Protein AF-A0A268RAR3-F1 (afdb_monomer)

Foldseek 3Di:
DPPVVQVVQWDDDPNDTDGNPDDDDADPVRDKDFDWDQAWFFWADFDADPVFGTKIWGADPPRDIDMDTPFAAQPDDHGDTHHGGDGGTMD

InterPro domains:
  IPR011055 Duplicated hybrid motif [G3DSA:2.70.70.10] (1-91)
  IPR011055 Duplicated hybrid motif [SSF51261] (12-90)
  IPR016047 M23ase, beta-sheet core domain [PF01551] (19-90)
  IPR050570 Bacterial cell wall metabolism enzyme [PTHR21666] (16-90)

Solvent-accessible surface area (backbone atoms only — not comparable to full-atom values): 5497 Å² total; per-residue (Å²): 129,56,72,70,60,53,60,73,41,48,43,80,55,94,96,42,79,40,79,59,92,78,85,90,85,79,51,96,83,68,62,71,46,80,38,53,33,89,56,46,30,34,28,73,39,66,49,81,39,98,84,54,37,30,36,41,30,34,42,32,81,94,80,42,71,53,75,49,61,58,40,42,76,72,71,67,53,66,70,40,78,45,50,56,64,38,71,41,26,30,72

Sequence (91 aa):
GKAEEQEAALVFYNNTYHPNTGIDIATKDGESFDVLAALSGKVTKVEEDSLLGNVIEV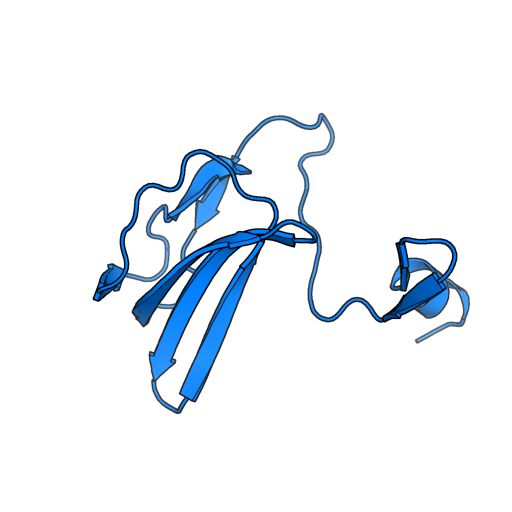EHDKGIVTQYQSVTEMNVEVGDQVEQGDVLAKA

Radius of gyration: 14.61 Å; Cα contacts (8 Å, |Δi|>4): 161; chains: 1; bounding box: 34×26×40 Å

Structure (mmCIF, N/CA/C/O backbone):
data_AF-A0A268RAR3-F1
#
_entry.id   AF-A0A268RAR3-F1
#
loop_
_atom_site.group_PDB
_atom_site.id
_atom_site.type_symbol
_atom_site.label_atom_id
_atom_site.label_alt_id
_atom_site.label_comp_id
_atom_site.label_asym_id
_atom_site.label_entity_id
_atom_site.label_seq_id
_atom_site.pdbx_PDB_ins_code
_atom_site.Cartn_x
_atom_site.Cartn_y
_atom_site.Cartn_z
_atom_site.occupancy
_atom_site.B_iso_or_equiv
_atom_site.auth_seq_id
_atom_site.auth_comp_id
_atom_site.auth_asym_id
_atom_site.auth_atom_id
_atom_site.pdbx_PDB_model_num
ATOM 1 N N . GLY A 1 1 ? -3.295 3.180 -25.613 1.00 66.56 1 GLY A N 1
ATOM 2 C CA . GLY A 1 1 ? -1.948 3.603 -25.210 1.00 66.56 1 GLY A CA 1
ATOM 3 C C . GLY A 1 1 ? -1.050 3.569 -26.416 1.00 66.56 1 GLY A C 1
ATOM 4 O O . GLY A 1 1 ? -1.230 2.699 -27.265 1.00 66.56 1 GLY A O 1
ATOM 5 N N . LYS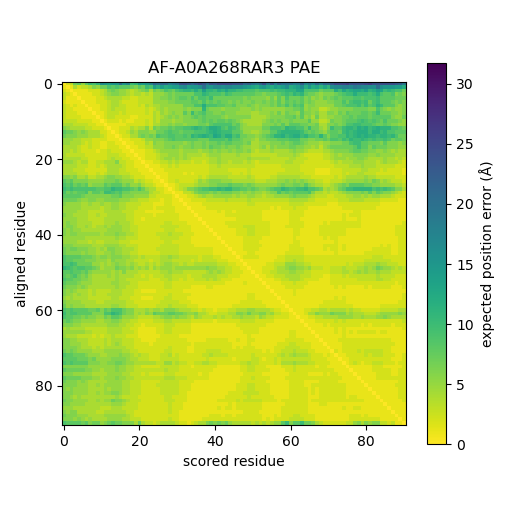 A 1 2 ? -0.142 4.533 -26.518 1.00 89.44 2 LYS A N 1
ATOM 6 C CA . LYS A 1 2 ? 0.967 4.493 -27.479 1.00 89.44 2 LYS A CA 1
ATOM 7 C C . LYS A 1 2 ? 1.967 3.411 -27.052 1.00 89.44 2 LYS A C 1
ATOM 9 O O . LYS A 1 2 ? 1.995 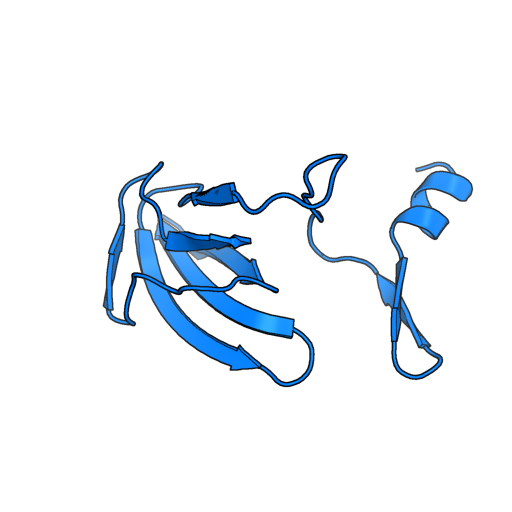3.044 -25.883 1.00 89.44 2 LYS A O 1
ATOM 14 N N . ALA A 1 3 ? 2.781 2.911 -27.980 1.00 88.62 3 ALA A N 1
ATOM 15 C CA . ALA A 1 3 ? 3.762 1.860 -27.680 1.00 88.62 3 ALA A CA 1
ATOM 16 C C . ALA A 1 3 ? 4.724 2.265 -26.546 1.00 88.62 3 ALA A C 1
ATOM 18 O O . ALA A 1 3 ? 4.937 1.494 -25.621 1.00 88.62 3 ALA A O 1
ATOM 19 N N . GLU A 1 4 ? 5.196 3.512 -26.562 1.00 89.44 4 GLU A N 1
ATOM 20 C CA . GLU A 1 4 ? 6.072 4.082 -25.527 1.00 89.44 4 GLU A CA 1
ATOM 21 C C . GLU A 1 4 ? 5.415 4.092 -24.134 1.00 89.44 4 GLU A C 1
ATOM 23 O O . GLU A 1 4 ? 6.058 3.793 -23.134 1.00 89.44 4 GLU A O 1
ATOM 28 N N . GLU A 1 5 ? 4.113 4.385 -24.062 1.00 88.00 5 GLU A N 1
ATOM 29 C CA . GLU A 1 5 ? 3.357 4.384 -22.800 1.00 88.00 5 GLU A CA 1
ATOM 30 C C . GLU A 1 5 ? 3.176 2.962 -22.253 1.00 88.00 5 GLU A C 1
ATOM 32 O O . GLU A 1 5 ? 3.145 2.763 -21.044 1.00 88.00 5 GLU A O 1
ATOM 37 N N . GLN A 1 6 ? 3.043 1.970 -23.138 1.00 87.12 6 GLN A N 1
ATOM 38 C CA . GLN A 1 6 ? 2.931 0.566 -22.743 1.00 87.12 6 GLN A CA 1
ATOM 39 C C . GLN A 1 6 ? 4.271 0.010 -22.265 1.00 87.12 6 GLN A C 1
ATOM 41 O O . GLN A 1 6 ? 4.294 -0.728 -21.288 1.00 87.12 6 GLN A O 1
ATOM 46 N N . GLU A 1 7 ? 5.369 0.383 -22.924 1.00 87.56 7 GLU A N 1
ATOM 47 C CA . GLU A 1 7 ? 6.725 0.009 -22.519 1.00 87.56 7 GLU A CA 1
ATOM 48 C C . GLU A 1 7 ? 7.076 0.579 -21.138 1.00 87.56 7 GLU A C 1
ATOM 50 O O . GLU A 1 7 ? 7.572 -0.150 -20.282 1.00 87.56 7 GLU A O 1
ATOM 55 N N . ALA A 1 8 ? 6.732 1.846 -20.880 1.00 87.88 8 ALA A N 1
ATOM 56 C CA . ALA A 1 8 ? 6.945 2.495 -19.586 1.00 87.88 8 ALA A CA 1
ATOM 57 C C . ALA A 1 8 ? 6.096 1.910 -18.437 1.00 87.88 8 ALA A C 1
ATOM 59 O O . ALA A 1 8 ? 6.401 2.153 -17.274 1.00 87.88 8 ALA A O 1
ATOM 60 N N . ALA A 1 9 ? 5.044 1.143 -18.745 1.00 89.94 9 ALA A N 1
ATOM 61 C CA . ALA A 1 9 ? 4.167 0.496 -17.767 1.00 89.94 9 ALA A CA 1
ATOM 62 C C . ALA A 1 9 ? 4.568 -0.962 -17.459 1.00 89.94 9 ALA A C 1
ATOM 64 O O . ALA A 1 9 ? 3.781 -1.712 -16.877 1.00 89.94 9 ALA A O 1
ATOM 65 N N . LEU A 1 10 ? 5.762 -1.396 -17.876 1.00 89.69 10 LEU A N 1
ATOM 66 C CA . LEU A 1 10 ? 6.283 -2.728 -17.581 1.00 89.69 10 LEU A CA 1
ATOM 67 C C . LEU A 1 10 ? 7.185 -2.715 -16.345 1.00 89.69 10 LEU A C 1
ATOM 69 O O . LEU A 1 10 ? 8.099 -1.904 -16.225 1.00 89.69 10 LEU A O 1
ATOM 73 N N . VAL A 1 11 ? 6.983 -3.698 -15.474 1.00 86.81 11 VAL A N 1
ATOM 74 C CA . VAL A 1 11 ? 7.889 -4.043 -14.378 1.00 86.81 11 VAL A CA 1
ATOM 75 C C . VAL A 1 11 ? 8.885 -5.084 -14.885 1.00 86.81 11 VAL A C 1
ATOM 77 O O . VAL A 1 11 ? 8.486 -6.113 -15.432 1.00 86.81 11 VAL A O 1
ATOM 80 N N . PHE A 1 12 ? 10.183 -4.839 -14.706 1.00 86.75 12 PHE A N 1
ATOM 81 C CA . PHE A 1 12 ? 11.240 -5.787 -15.061 1.00 86.75 12 PHE A CA 1
ATOM 82 C C . PHE A 1 12 ? 11.802 -6.464 -13.810 1.00 86.75 12 PHE A C 1
ATOM 84 O O . PHE A 1 12 ? 12.385 -5.809 -12.949 1.00 86.75 12 PHE A O 1
ATOM 91 N N . TYR A 1 13 ? 11.659 -7.785 -13.723 1.00 84.00 13 TYR A N 1
ATOM 92 C CA . TYR A 1 13 ? 12.164 -8.584 -12.609 1.00 84.00 13 TYR A CA 1
ATOM 93 C C . TYR A 1 13 ? 12.576 -9.978 -13.085 1.00 84.00 13 TYR A C 1
ATOM 95 O O . TYR A 1 13 ? 11.934 -10.562 -13.954 1.00 84.00 13 TYR A O 1
ATOM 103 N N . ASN A 1 14 ? 13.662 -10.520 -12.522 1.00 86.00 14 ASN A N 1
ATOM 104 C CA . ASN A 1 14 ? 14.174 -11.861 -12.832 1.00 86.00 14 ASN A CA 1
ATOM 105 C C . ASN A 1 14 ? 14.219 -12.167 -14.345 1.00 86.00 14 ASN A C 1
ATOM 107 O O . ASN A 1 14 ? 13.739 -13.197 -14.824 1.00 86.00 14 ASN A O 1
ATOM 111 N N . ASN A 1 15 ? 14.768 -11.218 -15.108 1.00 89.12 15 ASN A N 1
ATOM 112 C CA . ASN A 1 15 ? 14.932 -11.309 -16.557 1.00 89.12 15 ASN A CA 1
ATOM 113 C C . ASN A 1 15 ? 13.616 -11.480 -17.352 1.00 89.12 15 ASN A C 1
ATOM 115 O O . ASN A 1 15 ? 13.639 -11.958 -18.487 1.00 89.12 15 ASN A O 1
ATOM 119 N N . THR A 1 16 ? 12.485 -11.086 -16.757 1.00 89.81 16 THR A N 1
ATOM 120 C CA . THR A 1 16 ? 11.131 -11.161 -17.319 1.00 89.81 16 THR A CA 1
ATOM 121 C C . THR A 1 16 ? 10.417 -9.815 -17.156 1.00 89.81 16 THR A C 1
ATOM 123 O O . THR A 1 16 ? 10.642 -9.093 -16.185 1.00 89.81 16 THR A O 1
ATOM 126 N N . TYR A 1 17 ? 9.562 -9.463 -18.119 1.00 89.62 17 TYR A N 1
ATOM 127 C CA . TYR A 1 17 ? 8.711 -8.273 -18.054 1.00 89.62 17 TYR A CA 1
ATOM 128 C C . TYR A 1 17 ? 7.290 -8.653 -17.644 1.00 89.62 17 TYR A C 1
ATOM 130 O O . TYR A 1 17 ? 6.713 -9.600 -18.184 1.00 89.62 17 TYR A O 1
ATOM 138 N N . HIS A 1 18 ? 6.716 -7.876 -16.735 1.00 88.75 18 HIS A N 1
ATOM 139 C CA . HIS A 1 18 ? 5.359 -8.030 -16.231 1.00 88.75 18 HIS A CA 1
ATOM 140 C C . HIS A 1 18 ? 4.586 -6.723 -16.427 1.00 88.75 18 HIS A C 1
ATOM 142 O O . HIS A 1 18 ? 5.163 -5.652 -16.247 1.00 88.75 18 HIS A O 1
ATOM 148 N N . PRO A 1 19 ? 3.291 -6.760 -16.777 1.00 90.00 19 PRO A N 1
ATOM 149 C CA . PRO A 1 19 ? 2.467 -5.556 -16.744 1.00 90.00 19 PRO A CA 1
ATOM 150 C C . PRO A 1 19 ? 2.387 -4.999 -15.317 1.00 90.00 19 PRO A C 1
ATOM 152 O O . PRO A 1 19 ? 2.125 -5.763 -14.388 1.0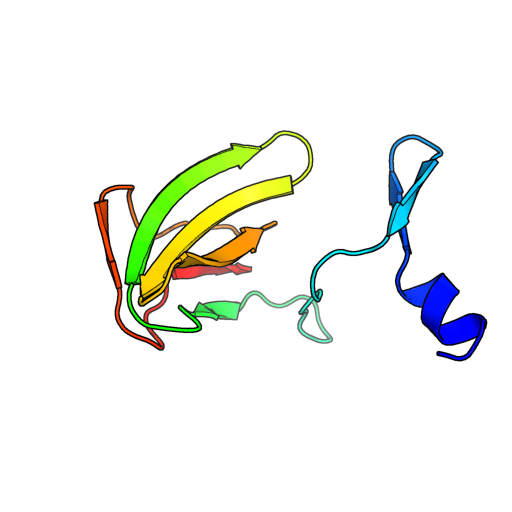0 90.00 19 PRO A O 1
ATOM 155 N N . ASN A 1 20 ? 2.573 -3.688 -15.141 1.00 87.94 20 ASN A N 1
ATOM 156 C CA . ASN A 1 20 ? 2.253 -3.026 -13.878 1.00 87.94 20 ASN A CA 1
ATOM 157 C C . ASN A 1 20 ? 0.728 -3.094 -13.653 1.00 87.94 20 ASN A C 1
ATOM 159 O O . ASN A 1 20 ? -0.061 -2.809 -14.558 1.00 87.94 20 ASN A O 1
ATOM 163 N N . THR A 1 21 ? 0.309 -3.525 -12.463 1.00 92.06 21 THR A N 1
ATOM 164 C CA . THR A 1 21 ? -1.106 -3.702 -12.090 1.00 92.06 21 THR A CA 1
ATOM 165 C C . THR A 1 21 ? -1.650 -2.568 -11.217 1.00 92.06 21 THR A C 1
ATOM 167 O O . THR A 1 21 ? -2.746 -2.686 -10.675 1.00 92.06 21 THR A O 1
ATOM 170 N N . GLY A 1 22 ? -0.897 -1.480 -11.069 1.00 93.12 22 GLY A N 1
ATOM 171 C CA . GLY A 1 22 ? -1.208 -0.337 -10.222 1.00 93.12 22 GLY A CA 1
ATOM 172 C C . GLY A 1 22 ? -0.541 0.945 -10.721 1.00 93.12 22 GLY A C 1
ATOM 173 O O . GLY A 1 22 ? -0.498 1.216 -11.922 1.00 93.12 22 GLY A O 1
ATOM 174 N N . ILE A 1 23 ? -0.082 1.764 -9.776 1.00 94.56 23 ILE A N 1
ATOM 175 C CA . ILE A 1 23 ? 0.662 2.997 -10.030 1.00 94.56 23 ILE A CA 1
ATOM 176 C C . ILE A 1 23 ? 1.803 3.111 -9.023 1.00 94.56 23 ILE A C 1
ATOM 178 O O . ILE A 1 23 ? 1.613 2.812 -7.845 1.00 94.56 23 ILE A O 1
ATOM 182 N N . ASP A 1 24 ? 2.944 3.614 -9.484 1.00 94.50 24 ASP A N 1
ATOM 183 C CA . ASP A 1 24 ? 4.093 3.897 -8.628 1.00 94.50 24 ASP A CA 1
ATOM 184 C C . ASP A 1 24 ? 4.138 5.401 -8.338 1.00 94.50 24 ASP A C 1
ATOM 186 O O . ASP A 1 24 ? 4.010 6.233 -9.244 1.00 94.50 24 ASP A O 1
ATOM 190 N N . ILE A 1 25 ? 4.297 5.761 -7.065 1.00 95.25 25 ILE A N 1
ATOM 191 C CA . ILE A 1 25 ? 4.319 7.149 -6.598 1.00 95.25 25 ILE A CA 1
ATOM 192 C C . ILE A 1 25 ? 5.636 7.374 -5.866 1.00 95.25 25 ILE A C 1
ATOM 194 O O . ILE A 1 25 ? 5.963 6.646 -4.936 1.00 95.25 25 ILE A O 1
ATOM 198 N N . ALA A 1 26 ? 6.378 8.400 -6.272 1.00 95.00 26 ALA A N 1
ATOM 199 C CA . ALA A 1 26 ? 7.618 8.800 -5.622 1.00 95.00 26 ALA A CA 1
ATOM 200 C C . ALA A 1 26 ? 7.741 10.326 -5.611 1.00 95.00 26 ALA A C 1
ATOM 202 O O . ALA A 1 26 ? 7.259 11.017 -6.517 1.00 95.00 26 ALA A O 1
ATOM 203 N N . THR A 1 27 ? 8.413 10.863 -4.595 1.00 95.12 27 THR A N 1
ATOM 204 C CA . THR A 1 27 ? 8.848 12.263 -4.596 1.00 95.12 27 THR A CA 1
ATOM 205 C C . THR A 1 27 ? 10.020 12.430 -5.566 1.00 95.12 27 THR A C 1
ATOM 207 O O . THR A 1 27 ? 10.774 11.492 -5.825 1.00 95.12 27 THR A O 1
ATOM 210 N N . LYS A 1 28 ? 10.195 13.636 -6.122 1.00 90.81 28 LYS A N 1
ATOM 211 C CA . LYS A 1 28 ? 11.282 13.907 -7.085 1.00 90.81 28 LYS A CA 1
ATOM 212 C C . LYS A 1 28 ? 12.670 13.613 -6.515 1.00 90.81 28 LYS A C 1
ATOM 214 O O . LYS A 1 28 ? 13.544 13.186 -7.262 1.00 90.81 28 LYS A O 1
ATOM 219 N N . ASP A 1 29 ? 12.832 13.846 -5.218 1.00 92.81 29 ASP A N 1
ATOM 220 C CA . ASP A 1 29 ? 14.113 13.768 -4.523 1.00 92.81 29 ASP A CA 1
ATOM 221 C C . ASP A 1 29 ? 14.259 12.474 -3.698 1.00 92.81 29 ASP A C 1
ATOM 223 O O . ASP A 1 29 ? 15.265 12.289 -3.017 1.00 92.81 29 ASP A O 1
ATOM 227 N N . GLY A 1 30 ? 13.279 11.561 -3.768 1.00 89.81 30 GLY A N 1
ATOM 228 C CA . GLY A 1 30 ? 13.281 10.301 -3.013 1.00 89.81 30 GLY A CA 1
ATOM 229 C C . GLY A 1 30 ? 13.077 10.475 -1.504 1.00 89.81 30 GLY A C 1
ATOM 230 O O . GLY A 1 30 ? 13.390 9.573 -0.733 1.00 89.81 30 GLY A O 1
ATOM 231 N N . GLU A 1 31 ? 12.585 11.637 -1.075 1.00 95.19 31 GLU A N 1
ATOM 232 C CA . GLU A 1 31 ? 12.184 11.883 0.306 1.00 95.19 31 GLU A CA 1
ATOM 233 C C . GLU A 1 31 ? 10.976 11.031 0.687 1.00 95.19 31 GLU A C 1
ATOM 235 O O . GLU A 1 31 ? 10.047 10.866 -0.113 1.00 95.19 31 GLU A O 1
ATOM 240 N N . SER A 1 32 ? 10.987 10.555 1.933 1.00 95.88 32 SER A N 1
ATOM 241 C CA . SER A 1 32 ? 9.903 9.751 2.482 1.00 95.88 32 SER A CA 1
ATOM 242 C C . SER A 1 32 ? 8.630 10.568 2.693 1.00 95.88 32 SER A C 1
ATOM 244 O O . SER A 1 32 ? 8.681 11.748 3.057 1.00 95.88 32 SER A O 1
ATOM 246 N N . PHE A 1 33 ? 7.479 9.935 2.486 1.00 97.38 33 PHE A N 1
ATOM 247 C CA . PHE A 1 33 ? 6.165 10.562 2.616 1.00 97.38 33 PHE A CA 1
ATOM 248 C C . PHE A 1 33 ? 5.133 9.614 3.229 1.00 97.38 33 PHE A C 1
ATOM 250 O O . PHE A 1 33 ? 5.321 8.399 3.266 1.00 97.38 33 PHE A O 1
ATOM 257 N N . ASP A 1 34 ? 4.038 10.187 3.733 1.00 98.06 34 ASP A N 1
ATOM 258 C CA . ASP A 1 34 ? 2.941 9.412 4.313 1.00 98.06 34 ASP A CA 1
ATOM 259 C C . ASP A 1 34 ? 2.134 8.703 3.225 1.00 98.06 34 ASP A C 1
ATOM 261 O O . ASP A 1 34 ? 1.678 9.315 2.255 1.00 98.06 34 ASP A O 1
ATOM 265 N N . VAL A 1 35 ? 1.909 7.410 3.433 1.00 98.12 35 VAL A N 1
ATOM 266 C CA . VAL A 1 35 ? 1.006 6.595 2.627 1.00 98.12 35 VAL A CA 1
ATOM 267 C C . VAL A 1 35 ? -0.338 6.554 3.331 1.00 98.12 35 VAL A C 1
ATOM 269 O O . VAL A 1 35 ? -0.453 6.039 4.444 1.00 98.12 35 VAL A O 1
ATOM 272 N N . LEU A 1 36 ? -1.352 7.117 2.679 1.00 98.50 36 LEU A N 1
ATOM 273 C CA . LEU A 1 36 ? -2.680 7.285 3.259 1.00 98.50 36 LEU A CA 1
ATOM 274 C C . LEU A 1 36 ? -3.668 6.240 2.738 1.00 98.50 36 LEU A C 1
ATOM 276 O O . LEU A 1 36 ? -3.617 5.841 1.569 1.00 98.50 36 LEU A O 1
ATOM 280 N N . ALA A 1 37 ? -4.632 5.872 3.578 1.00 98.50 37 ALA A N 1
ATOM 281 C CA . ALA A 1 37 ? -5.781 5.082 3.171 1.00 98.50 37 ALA A CA 1
ATOM 282 C C . ALA A 1 37 ? -6.575 5.837 2.096 1.00 98.50 37 ALA A C 1
ATOM 284 O O . ALA A 1 37 ? -7.084 6.939 2.306 1.00 98.50 37 ALA A O 1
ATOM 285 N N . ALA A 1 38 ? -6.696 5.232 0.918 1.00 98.06 38 ALA A N 1
ATOM 286 C CA . ALA A 1 38 ? -7.368 5.841 -0.228 1.00 98.06 38 ALA A CA 1
ATOM 287 C C . ALA A 1 38 ? -8.891 5.880 -0.030 1.00 98.06 38 ALA A C 1
ATOM 289 O O . ALA A 1 38 ? -9.571 6.746 -0.585 1.00 98.06 38 ALA A O 1
ATOM 290 N N . LEU A 1 39 ? -9.412 4.948 0.769 1.00 98.19 39 LEU A N 1
ATOM 291 C CA . LEU A 1 39 ? -10.813 4.809 1.133 1.00 98.19 39 LEU A CA 1
ATOM 292 C C . LEU A 1 39 ? -10.908 4.178 2.532 1.00 98.19 39 LEU A C 1
ATOM 294 O O . LEU A 1 39 ? -10.023 3.419 2.923 1.00 98.19 39 LEU A O 1
ATOM 298 N N . SER A 1 40 ? -11.974 4.478 3.276 1.00 98.56 40 SER A N 1
ATOM 299 C CA . SER A 1 40 ? -12.220 3.854 4.580 1.00 98.56 40 SER A CA 1
ATOM 300 C C . SER A 1 40 ? -12.465 2.353 4.435 1.00 98.56 40 SER A C 1
ATOM 302 O O . SER A 1 40 ? -13.112 1.920 3.477 1.00 98.56 40 SER A O 1
ATOM 304 N N . GLY A 1 41 ? -11.981 1.550 5.374 1.00 98.56 41 GLY A N 1
ATOM 305 C CA . GLY A 1 41 ? -12.112 0.100 5.297 1.00 98.56 41 GLY A CA 1
ATOM 306 C C . GLY A 1 41 ? -11.460 -0.632 6.459 1.00 98.56 41 GLY A C 1
ATOM 307 O O . GLY A 1 41 ? -11.102 -0.037 7.475 1.00 98.56 41 GLY A O 1
ATOM 308 N N . LYS A 1 42 ? -11.312 -1.944 6.291 1.00 98.75 42 LYS A N 1
ATOM 309 C CA . LYS A 1 42 ? -10.677 -2.826 7.264 1.00 98.75 42 LYS A CA 1
ATOM 310 C C . LYS A 1 42 ? -9.352 -3.339 6.725 1.00 98.75 42 LYS A C 1
ATOM 312 O O . LYS A 1 42 ? -9.305 -3.870 5.620 1.00 98.75 42 LYS A O 1
ATOM 317 N N . VAL A 1 43 ? -8.303 -3.261 7.533 1.00 98.75 43 VAL A N 1
ATOM 318 C CA . VAL A 1 43 ? -7.010 -3.865 7.209 1.00 98.75 43 VAL A CA 1
ATOM 319 C C . VAL A 1 43 ? -7.141 -5.391 7.239 1.00 98.75 43 VAL A C 1
ATOM 321 O O . VAL A 1 43 ? -7.470 -5.982 8.273 1.00 98.75 43 VAL A O 1
ATOM 324 N N . THR A 1 44 ? -6.899 -6.039 6.100 1.00 98.62 44 THR A N 1
ATOM 325 C CA . THR A 1 44 ? -6.997 -7.500 5.928 1.00 98.62 44 THR A CA 1
ATOM 326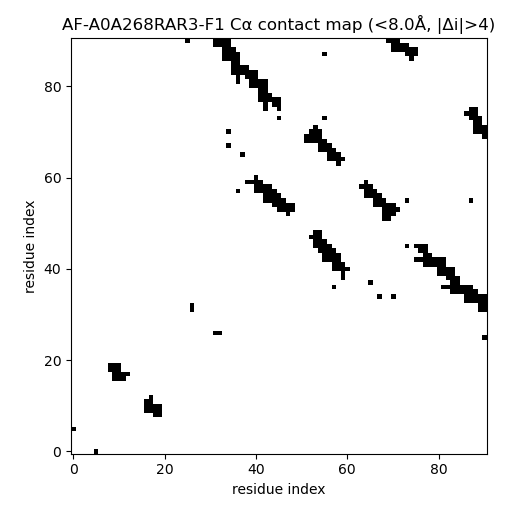 C C . THR A 1 44 ? -5.636 -8.182 5.875 1.00 98.62 44 THR A C 1
ATOM 328 O O . THR A 1 44 ? -5.548 -9.376 6.168 1.00 98.62 44 THR A O 1
ATOM 331 N N . LYS A 1 45 ? -4.573 -7.437 5.553 1.00 98.56 45 LYS A N 1
ATOM 332 C CA . LYS A 1 45 ? -3.214 -7.963 5.399 1.00 98.56 45 LYS A CA 1
ATOM 333 C C . LYS A 1 45 ? -2.175 -6.926 5.814 1.00 98.56 45 LYS A C 1
ATOM 335 O O . LYS A 1 45 ? -2.277 -5.774 5.404 1.00 98.56 45 LYS A O 1
ATOM 340 N N . VAL A 1 46 ? -1.181 -7.362 6.586 1.00 98.25 46 VAL A N 1
ATOM 341 C CA . VAL A 1 46 ? 0.040 -6.613 6.924 1.00 98.25 46 VAL A CA 1
ATOM 342 C C . VAL A 1 46 ? 1.179 -7.628 6.981 1.00 98.25 46 VAL A C 1
ATOM 344 O O . VAL A 1 46 ? 1.220 -8.445 7.900 1.00 98.25 46 VAL A O 1
ATOM 347 N N . GLU A 1 47 ? 2.061 -7.641 5.983 1.00 97.62 47 GLU A N 1
ATOM 348 C CA . GLU A 1 47 ? 3.176 -8.596 5.933 1.00 97.62 47 GLU A CA 1
ATOM 349 C C . GLU A 1 47 ? 4.372 -8.082 5.128 1.00 97.62 47 GLU A C 1
ATOM 351 O O . GLU A 1 47 ? 4.265 -7.125 4.363 1.00 97.62 47 GLU A O 1
ATOM 356 N N . GLU A 1 48 ? 5.503 -8.767 5.278 1.00 96.81 48 GLU A N 1
ATOM 357 C CA . GLU A 1 48 ? 6.669 -8.622 4.410 1.00 96.81 48 GLU A CA 1
ATOM 358 C C . GLU A 1 48 ? 6.603 -9.675 3.293 1.00 96.81 48 GLU A C 1
ATOM 360 O O . GLU A 1 48 ? 6.586 -10.879 3.560 1.00 96.81 48 GLU A O 1
ATOM 365 N N . ASP A 1 49 ? 6.576 -9.225 2.040 1.00 93.62 49 ASP A N 1
ATOM 366 C CA . ASP A 1 49 ? 6.618 -10.067 0.849 1.00 93.62 49 ASP A CA 1
ATOM 367 C C . ASP A 1 49 ? 7.986 -9.938 0.162 1.00 93.62 49 ASP A C 1
ATOM 369 O O . ASP A 1 49 ? 8.486 -8.846 -0.106 1.00 93.62 49 ASP A O 1
ATOM 373 N N . SER A 1 50 ? 8.603 -11.076 -0.161 1.00 88.75 50 SER A N 1
ATOM 374 C CA . SER A 1 50 ? 9.958 -11.118 -0.735 1.00 88.75 50 SER A CA 1
ATOM 375 C C . SER A 1 50 ? 10.104 -10.455 -2.113 1.00 88.75 50 SER A C 1
ATOM 377 O O . SER A 1 50 ? 11.226 -10.182 -2.541 1.00 88.75 50 SER A O 1
ATOM 379 N N . LEU A 1 51 ? 8.996 -10.240 -2.824 1.00 87.12 51 LEU A N 1
ATOM 380 C CA . LEU A 1 51 ? 8.955 -9.611 -4.139 1.00 87.12 51 LEU A CA 1
ATOM 381 C C . LEU A 1 51 ? 8.412 -8.182 -4.060 1.00 87.12 51 LEU A C 1
ATOM 383 O O . LEU A 1 51 ? 8.954 -7.294 -4.713 1.00 87.12 51 LEU A O 1
ATOM 387 N N . LEU A 1 52 ? 7.345 -7.971 -3.288 1.00 89.69 52 LEU A N 1
ATOM 388 C CA . LEU A 1 52 ? 6.612 -6.701 -3.233 1.00 89.69 52 LEU A CA 1
ATOM 389 C C . LEU A 1 52 ? 7.093 -5.763 -2.110 1.00 89.69 52 LEU A C 1
ATOM 391 O O . LEU A 1 52 ? 6.646 -4.618 -2.027 1.00 89.69 52 LEU A O 1
ATOM 395 N N . GLY A 1 53 ? 7.996 -6.229 -1.242 1.00 93.69 53 GLY A N 1
ATOM 396 C CA . GLY A 1 53 ? 8.374 -5.531 -0.016 1.00 93.69 53 GLY A CA 1
ATOM 397 C C . GLY A 1 53 ? 7.268 -5.627 1.032 1.00 93.69 53 GLY A C 1
ATOM 398 O O . GLY A 1 53 ? 6.493 -6.581 1.046 1.00 93.69 53 GLY A O 1
ATOM 399 N N . ASN A 1 54 ? 7.168 -4.641 1.921 1.00 97.38 54 ASN A N 1
ATOM 400 C CA . ASN A 1 54 ? 6.057 -4.616 2.868 1.00 97.38 54 ASN A CA 1
ATOM 401 C C . ASN A 1 54 ? 4.742 -4.318 2.146 1.00 97.38 54 ASN A C 1
ATOM 403 O O . ASN A 1 54 ? 4.683 -3.429 1.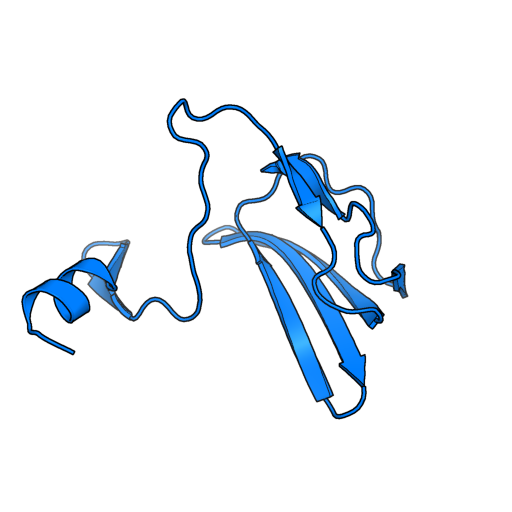291 1.00 97.38 54 ASN A O 1
ATOM 407 N N . VAL A 1 55 ? 3.695 -5.044 2.527 1.00 98.19 55 VAL A N 1
ATOM 408 C CA . VAL A 1 55 ? 2.373 -4.972 1.914 1.00 98.19 55 VAL A CA 1
ATOM 409 C C . VAL A 1 55 ? 1.306 -4.754 2.978 1.00 98.19 55 VAL A C 1
ATOM 411 O O . VAL A 1 55 ? 1.199 -5.530 3.928 1.00 98.19 55 VAL A O 1
ATOM 414 N N . ILE A 1 56 ? 0.468 -3.743 2.754 1.00 98.69 56 ILE A N 1
ATOM 415 C CA . ILE A 1 56 ? -0.785 -3.520 3.477 1.00 98.69 56 ILE A CA 1
ATOM 416 C C . ILE A 1 56 ? -1.947 -3.697 2.499 1.00 98.69 56 ILE A C 1
ATOM 418 O O . ILE A 1 56 ? -1.917 -3.165 1.389 1.00 98.69 56 ILE A O 1
ATOM 422 N N . 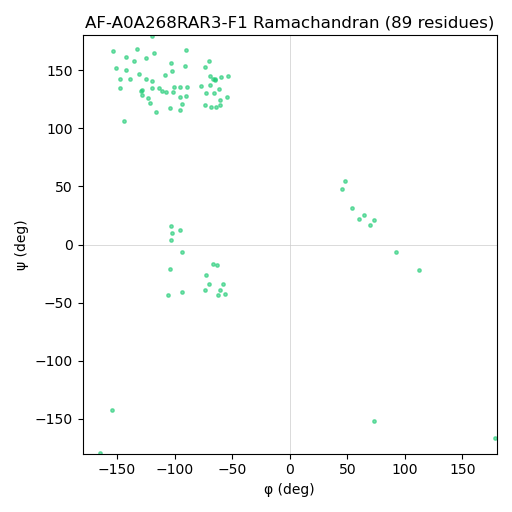GLU A 1 57 ? -2.984 -4.419 2.911 1.00 98.56 57 GLU A N 1
ATOM 423 C CA . GLU A 1 57 ? -4.240 -4.546 2.169 1.00 98.56 57 GLU A CA 1
ATOM 424 C C . GLU A 1 57 ? -5.405 -4.023 3.005 1.00 98.56 57 GLU A C 1
ATOM 426 O O . GLU A 1 57 ? -5.519 -4.343 4.193 1.00 98.56 57 GLU A O 1
ATOM 431 N N . VAL A 1 58 ? -6.268 -3.229 2.371 1.00 98.75 58 VAL A N 1
ATOM 432 C CA . VAL A 1 58 ? -7.494 -2.709 2.973 1.00 98.75 58 VAL A CA 1
ATOM 433 C C . VAL A 1 58 ? -8.683 -3.156 2.130 1.00 98.75 58 VAL A C 1
ATOM 435 O O . VAL A 1 58 ? -8.764 -2.865 0.936 1.00 98.75 58 VAL A O 1
ATOM 438 N N . GLU A 1 59 ? -9.615 -3.867 2.758 1.00 98.69 59 GLU A N 1
ATOM 439 C CA . GLU A 1 59 ? -10.907 -4.213 2.171 1.00 98.69 59 GLU A CA 1
ATOM 440 C C . GLU A 1 59 ? -11.931 -3.120 2.485 1.00 98.69 59 GLU A C 1
ATOM 442 O O . GLU A 1 59 ? -12.054 -2.650 3.621 1.00 98.69 59 GLU A O 1
ATOM 447 N N . HIS A 1 60 ? -12.697 -2.739 1.471 1.00 98.38 60 HIS A N 1
ATOM 448 C CA . HIS A 1 60 ? -13.747 -1.734 1.547 1.00 98.38 60 HIS A CA 1
ATOM 449 C C . HIS A 1 60 ? -15.112 -2.328 1.186 1.00 98.38 60 HIS A C 1
ATOM 451 O O . HIS A 1 60 ? -15.259 -3.489 0.793 1.00 98.38 60 HIS A O 1
ATOM 457 N N . ASP A 1 61 ? -16.135 -1.478 1.240 1.00 94.50 61 ASP A N 1
ATOM 458 C CA . ASP A 1 61 ? -17.476 -1.832 0.799 1.00 94.50 61 ASP A CA 1
ATOM 459 C C . ASP A 1 61 ? -17.500 -2.373 -0.641 1.00 94.50 61 ASP A C 1
ATOM 461 O O . ASP A 1 61 ? -16.805 -1.899 -1.542 1.00 94.50 61 ASP A O 1
ATOM 465 N N . LYS A 1 62 ? -18.406 -3.332 -0.872 1.00 94.88 62 LYS A N 1
ATOM 466 C CA . LYS A 1 62 ? -18.685 -3.949 -2.185 1.00 94.88 62 LYS A CA 1
ATOM 467 C C . LYS A 1 62 ? -17.513 -4.746 -2.775 1.00 94.88 62 LYS A C 1
ATOM 469 O O . LYS A 1 62 ? -17.467 -4.932 -3.989 1.00 94.88 62 LYS A O 1
ATOM 474 N N . GLY A 1 63 ? -16.612 -5.248 -1.928 1.00 93.62 63 GLY A N 1
ATOM 475 C CA . GLY A 1 63 ? -15.497 -6.103 -2.347 1.00 93.62 63 GLY A CA 1
ATOM 476 C C . GLY A 1 63 ? -14.391 -5.346 -3.081 1.00 93.62 63 GLY A C 1
ATOM 477 O O . GLY A 1 63 ? -13.649 -5.945 -3.856 1.00 93.62 63 GLY A O 1
ATOM 478 N N . ILE A 1 64 ? -14.310 -4.027 -2.887 1.00 97.81 64 ILE A N 1
ATOM 479 C CA . ILE A 1 64 ? -13.188 -3.221 -3.369 1.00 97.81 64 ILE A CA 1
ATOM 480 C C . ILE A 1 64 ? -12.017 -3.452 -2.418 1.00 97.81 64 ILE A C 1
ATOM 482 O O . ILE A 1 64 ? -12.196 -3.423 -1.204 1.00 97.81 64 ILE A O 1
ATOM 486 N N . VAL A 1 65 ? -10.823 -3.639 -2.972 1.00 98.19 65 VAL A N 1
ATOM 487 C CA . VAL A 1 65 ? -9.591 -3.824 -2.206 1.00 98.19 65 VAL A CA 1
ATOM 488 C C . VAL A 1 65 ? -8.541 -2.857 -2.729 1.00 98.19 65 VAL A C 1
ATOM 490 O O . VAL A 1 65 ? -8.340 -2.766 -3.944 1.00 98.19 65 VAL A O 1
ATOM 493 N N . THR A 1 66 ? -7.873 -2.142 -1.827 1.00 98.38 66 THR A N 1
ATOM 494 C CA . THR A 1 66 ? -6.644 -1.410 -2.143 1.00 98.38 66 THR A CA 1
ATOM 495 C C . THR A 1 66 ? -5.448 -2.100 -1.510 1.00 98.38 66 THR A C 1
ATOM 497 O O . THR A 1 66 ? -5.529 -2.678 -0.426 1.00 98.38 66 THR A O 1
ATOM 500 N N . GLN A 1 67 ? -4.321 -2.043 -2.212 1.00 98.19 67 GLN A N 1
ATOM 501 C CA . GLN A 1 67 ? -3.068 -2.624 -1.762 1.00 98.19 67 GLN A CA 1
ATOM 502 C C . GLN A 1 67 ? -1.966 -1.572 -1.842 1.00 98.19 67 GLN A C 1
ATOM 504 O O . GLN A 1 67 ? -1.829 -0.881 -2.851 1.00 98.19 67 GLN A O 1
ATOM 509 N N . TYR A 1 68 ? -1.189 -1.475 -0.771 1.00 98.06 68 TYR A N 1
ATOM 510 C CA . TYR A 1 68 ? -0.075 -0.551 -0.607 1.00 98.06 68 TYR A CA 1
ATOM 511 C C . TYR A 1 68 ? 1.187 -1.392 -0.472 1.00 98.06 68 TYR A C 1
ATOM 513 O O . TYR A 1 68 ? 1.306 -2.167 0.474 1.00 98.06 68 TYR A O 1
ATOM 521 N N . GLN A 1 69 ? 2.082 -1.293 -1.449 1.00 97.50 69 GLN A N 1
ATOM 522 C CA . GLN A 1 69 ? 3.287 -2.117 -1.553 1.00 97.50 69 GLN A CA 1
ATOM 523 C C . GLN A 1 69 ? 4.540 -1.247 -1.471 1.00 97.50 69 GLN A C 1
ATOM 525 O O . GLN A 1 69 ? 4.461 -0.032 -1.654 1.00 97.50 69 GLN A O 1
ATOM 530 N N . SER A 1 70 ? 5.698 -1.874 -1.241 1.00 96.31 70 SER A N 1
ATOM 531 C CA . SER A 1 70 ? 6.988 -1.189 -1.108 1.00 96.31 70 SER A CA 1
ATOM 532 C C . SER A 1 70 ? 6.985 -0.077 -0.046 1.00 96.31 70 SER A C 1
ATOM 534 O O . SER A 1 70 ? 7.706 0.913 -0.171 1.00 96.31 70 SER A O 1
ATOM 536 N N . VAL A 1 71 ? 6.178 -0.243 1.005 1.00 97.31 71 VAL A N 1
ATOM 537 C CA . VAL A 1 71 ? 6.081 0.712 2.115 1.00 97.31 71 VAL A CA 1
ATOM 538 C C . VAL A 1 71 ? 7.080 0.386 3.230 1.00 97.31 71 VAL A C 1
ATOM 540 O O . VAL A 1 71 ? 7.684 -0.685 3.291 1.00 97.31 71 VAL A O 1
ATOM 543 N N . THR A 1 72 ? 7.256 1.313 4.156 1.00 96.50 72 THR A N 1
ATOM 544 C CA . THR A 1 72 ? 8.062 1.192 5.374 1.00 96.50 72 THR A CA 1
ATOM 545 C C . THR A 1 72 ? 7.251 1.695 6.566 1.00 96.50 72 THR A C 1
ATOM 547 O O . THR A 1 72 ? 6.183 2.267 6.381 1.00 96.50 72 THR A O 1
ATOM 550 N N . GLU A 1 73 ? 7.713 1.457 7.797 1.00 96.06 73 GLU A N 1
ATOM 551 C CA . GLU A 1 73 ? 7.057 1.972 9.016 1.00 96.06 73 GLU A CA 1
ATOM 552 C C . GLU A 1 73 ? 5.529 1.736 9.040 1.00 96.06 73 GLU A C 1
ATOM 554 O O . GLU A 1 73 ? 4.742 2.673 9.156 1.00 96.06 73 GLU A O 1
ATOM 559 N N . MET A 1 74 ? 5.098 0.480 8.866 1.00 96.56 74 MET A N 1
ATOM 560 C CA . MET A 1 74 ? 3.674 0.121 8.886 1.00 96.56 74 MET A CA 1
ATOM 561 C C . MET A 1 74 ? 3.081 0.397 10.274 1.00 96.56 74 MET A C 1
ATOM 563 O O . MET A 1 74 ? 3.503 -0.205 11.260 1.00 96.56 74 MET A O 1
ATOM 567 N N . ASN A 1 75 ? 2.101 1.298 10.342 1.00 94.94 75 ASN A N 1
ATOM 568 C CA . ASN A 1 75 ? 1.511 1.809 11.586 1.00 94.94 75 ASN A CA 1
ATOM 569 C C . ASN A 1 75 ? 0.134 1.197 11.896 1.00 94.94 75 ASN A C 1
ATOM 571 O O . ASN A 1 75 ? -0.609 1.742 12.709 1.00 94.94 75 ASN A O 1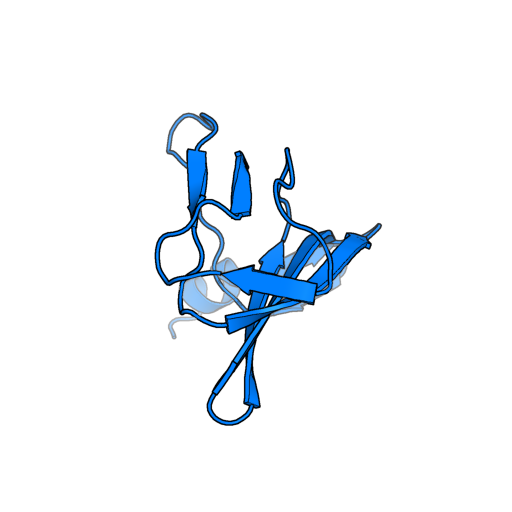
ATOM 575 N N . VAL A 1 76 ? -0.212 0.093 11.234 1.00 97.94 76 VAL A N 1
ATOM 576 C CA . VAL A 1 76 ? -1.507 -0.591 11.342 1.00 97.94 76 VAL A CA 1
ATOM 577 C C . VAL A 1 76 ? -1.308 -2.097 11.469 1.00 97.94 76 VAL A C 1
ATOM 579 O O . VAL A 1 76 ? -0.284 -2.638 11.044 1.00 97.94 76 VAL A O 1
ATOM 582 N N . GLU A 1 77 ? -2.306 -2.783 12.011 1.00 98.31 77 GLU A N 1
ATOM 583 C CA . GLU A 1 77 ? -2.344 -4.235 12.144 1.00 98.31 77 GLU A CA 1
ATOM 584 C C . GLU A 1 77 ? -3.595 -4.850 11.500 1.00 98.31 77 GLU A C 1
ATOM 586 O O . GLU A 1 77 ? -4.603 -4.193 11.233 1.00 98.31 77 GLU A O 1
ATOM 591 N N . VAL A 1 78 ? -3.531 -6.152 11.205 1.00 98.62 78 VAL A N 1
ATOM 592 C CA . VAL A 1 78 ? -4.671 -6.878 10.632 1.00 98.62 78 VAL A CA 1
ATOM 593 C C . VAL A 1 78 ? -5.852 -6.819 11.596 1.00 98.62 78 VAL A C 1
ATOM 595 O O . VAL A 1 78 ? -5.769 -7.286 12.729 1.00 98.62 78 VAL A O 1
ATOM 598 N N . GLY A 1 79 ? -6.990 -6.330 11.110 1.00 98.50 79 GLY A N 1
ATOM 599 C CA . GLY A 1 79 ? -8.199 -6.148 11.907 1.00 98.50 79 GLY A CA 1
ATOM 600 C C . GLY A 1 79 ? -8.587 -4.690 12.121 1.00 98.50 79 GLY A C 1
ATOM 601 O O . GLY A 1 79 ? -9.778 -4.444 12.343 1.00 98.50 79 GLY A O 1
ATOM 602 N N . ASP A 1 80 ? -7.636 -3.762 11.991 1.00 98.69 80 ASP A N 1
ATOM 603 C CA . ASP A 1 80 ? -7.860 -2.333 12.198 1.00 98.69 80 ASP A CA 1
ATOM 604 C C . ASP A 1 80 ? -8.913 -1.766 11.247 1.00 98.69 80 ASP A C 1
ATOM 606 O O . ASP A 1 80 ? -9.030 -2.171 10.086 1.00 98.69 80 ASP A O 1
ATOM 610 N N . GLN A 1 81 ? -9.692 -0.814 11.759 1.00 98.50 81 GLN A N 1
ATOM 611 C CA . GLN A 1 81 ? -10.563 0.038 10.955 1.00 98.50 81 GLN A CA 1
ATOM 612 C C . GLN A 1 81 ? -9.811 1.329 10.659 1.00 98.50 81 GLN A C 1
ATOM 614 O O . GLN A 1 81 ? -9.338 1.979 11.587 1.00 98.50 81 GLN A O 1
ATOM 619 N N . VAL A 1 82 ? -9.733 1.693 9.385 1.00 98.44 82 VAL A N 1
ATOM 620 C CA . VAL A 1 82 ? -9.081 2.920 8.925 1.00 98.44 82 VAL A CA 1
ATOM 621 C C . VAL A 1 82 ? -10.093 3.801 8.211 1.00 98.44 82 VAL A C 1
ATOM 623 O O . VAL A 1 82 ? -10.955 3.315 7.471 1.00 98.44 82 VAL A O 1
ATOM 626 N N . GLU A 1 83 ? -9.997 5.104 8.426 1.00 98.50 83 GLU A N 1
ATOM 627 C CA . GLU A 1 83 ? -10.745 6.109 7.689 1.00 98.50 83 GLU A CA 1
ATOM 628 C C . GLU A 1 83 ? -9.950 6.580 6.468 1.00 98.50 83 GLU A C 1
ATOM 630 O O . GLU A 1 83 ? -8.722 6.524 6.416 1.00 98.50 83 GLU A O 1
ATOM 635 N N . GLN A 1 84 ? -10.655 7.045 5.437 1.00 98.56 84 GLN A N 1
ATOM 636 C CA . GLN A 1 84 ? -10.016 7.673 4.289 1.00 98.56 84 GLN A CA 1
ATOM 637 C C . GLN A 1 84 ? -9.116 8.831 4.744 1.00 98.56 84 GLN A C 1
ATOM 639 O O . GLN A 1 84 ? -9.578 9.771 5.387 1.00 98.56 84 GLN A O 1
ATOM 644 N N . GLY A 1 85 ? -7.853 8.799 4.320 1.00 98.44 85 GLY A N 1
ATOM 645 C CA . GLY A 1 85 ? -6.847 9.790 4.687 1.00 98.44 85 GLY A CA 1
ATOM 646 C C . GLY A 1 85 ? -6.020 9.430 5.921 1.00 98.44 85 GLY A C 1
ATOM 647 O O . GLY A 1 85 ? -5.048 10.135 6.184 1.00 98.44 85 GLY A O 1
ATOM 648 N N . ASP A 1 86 ? -6.338 8.346 6.631 1.00 98.56 86 ASP A N 1
ATOM 649 C CA . ASP A 1 86 ? -5.508 7.873 7.739 1.00 98.56 86 ASP A CA 1
ATOM 650 C C . ASP A 1 86 ? -4.136 7.415 7.245 1.00 98.56 86 ASP A C 1
ATOM 652 O O . ASP A 1 86 ? -4.009 6.801 6.182 1.00 98.56 86 ASP A O 1
ATOM 656 N N . VAL A 1 87 ? -3.098 7.704 8.031 1.00 98.44 87 VAL A N 1
ATOM 657 C CA . VAL A 1 87 ? -1.729 7.270 7.739 1.00 98.44 87 VAL A CA 1
ATOM 658 C C . VAL A 1 87 ? -1.612 5.773 8.006 1.00 98.44 87 VAL A C 1
ATOM 660 O O . VAL A 1 87 ? -1.784 5.323 9.135 1.00 98.44 87 VAL A O 1
ATOM 663 N N . LEU A 1 88 ? -1.267 5.012 6.970 1.00 98.44 88 LEU A N 1
ATOM 664 C CA . LEU A 1 88 ? -1.046 3.569 7.054 1.00 98.44 88 LEU A CA 1
ATOM 665 C C . LEU A 1 88 ? 0.427 3.235 7.285 1.00 98.44 88 LEU A C 1
ATOM 667 O O . LEU A 1 88 ? 0.758 2.319 8.036 1.00 98.44 88 LEU A O 1
ATOM 671 N N . ALA A 1 89 ? 1.309 3.956 6.594 1.00 98.19 89 ALA A N 1
ATOM 672 C CA . ALA A 1 89 ? 2.731 3.658 6.508 1.00 98.19 89 ALA A CA 1
ATOM 673 C C . ALA A 1 89 ? 3.515 4.862 5.961 1.00 98.19 89 ALA A C 1
ATOM 675 O O . ALA A 1 89 ? 2.939 5.903 5.631 1.00 98.19 89 ALA A O 1
ATOM 676 N N . LYS A 1 90 ? 4.827 4.694 5.821 1.00 98.06 90 LYS A N 1
ATOM 677 C CA . LYS A 1 90 ? 5.716 5.560 5.043 1.00 98.06 90 LYS A CA 1
ATOM 678 C C . LYS A 1 90 ? 6.069 4.909 3.706 1.00 98.06 90 LYS A C 1
ATOM 680 O O . LYS A 1 90 ? 6.027 3.689 3.584 1.00 98.06 90 LYS A O 1
ATOM 685 N N . ALA A 1 91 ? 6.445 5.705 2.717 1.00 93.50 91 ALA A N 1
ATOM 686 C CA . ALA A 1 91 ? 7.129 5.256 1.500 1.00 93.50 91 ALA A CA 1
ATOM 687 C C . ALA A 1 91 ? 8.522 5.877 1.423 1.00 93.50 91 ALA A C 1
ATOM 689 O O . ALA A 1 91 ? 8.701 6.954 2.043 1.00 93.50 91 ALA A O 1
#

Mean predicted aligned error: 3.69 Å

Organism: Shouchella clausii (NCBI:txid79880)

pLDDT: mean 94.49, std 5.13, range [66.56, 98.75]

Secondary structure (DSSP, 8-state):
--HHHHHTTEEEETTEEEE--S-----TT----EEE-SS-EEEEEEEEETTTEEEEEEE-GGG-EEEEEEEBS----TT-EE-TT-EEEE-

Nearest PDB structures (foldseek):
  3tuf-assembly1_B-2  TM=9.797E-01  e=2.165E-07  Bacillus subtilis
  3uz0-assembly2_D  TM=9.787E-01  e=2.234E-06  Bacillus subtilis subsp. subtilis str. JH642
  8c0j-assemb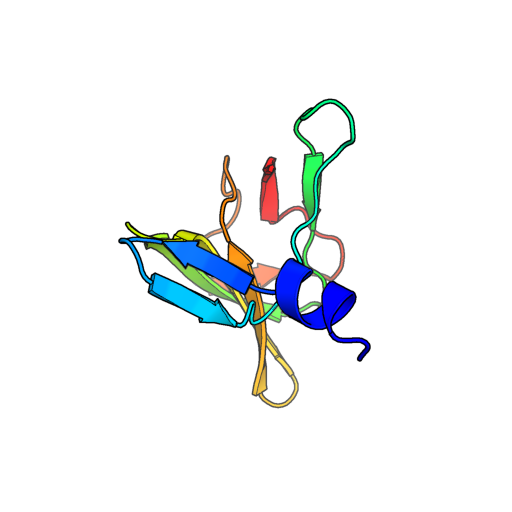ly1_B  TM=9.308E-01  e=4.520E-03  Citrobacter rodentium
  4bh5-assembly4_D  TM=8.656E-01  e=2.741E-03  Escherichia coli K-12
  6ue4-assembly1_B  TM=9.721E-01  e=1.535E-02  Vibrio cholerae O1 biovar El Tor str. N16961